Protein AF-A0A9D3APC2-F1 (afdb_monomer_lite)

pLDDT: mean 93.47, std 9.81, range [50.31, 98.5]

Radius of gyration: 11.21 Å; chains: 1; bounding box: 25×26×29 Å

Sequence (75 aa):
MMAKSVHRYISELLEAYHKYTQKTFTEMALDFDITLSNLYQYRNGRGNPTAETIDRIVNGVEANCPRAFEETSKW

Structure (mmCIF, N/CA/C/O backbone):
data_AF-A0A9D3APC2-F1
#
_entry.id   AF-A0A9D3APC2-F1
#
loop_
_atom_site.group_PDB
_atom_site.id
_atom_site.type_symbol
_atom_site.label_atom_id
_atom_site.label_alt_id
_atom_site.label_comp_id
_atom_site.label_asym_id
_atom_site.label_entity_id
_atom_site.label_seq_id
_atom_site.pdbx_PDB_ins_code
_atom_site.Cartn_x
_atom_site.Cartn_y
_atom_site.Cartn_z
_atom_site.occupancy
_atom_site.B_iso_or_equiv
_atom_site.auth_seq_id
_atom_site.auth_comp_id
_atom_site.auth_asym_id
_atom_site.auth_atom_id
_atom_site.pdbx_PDB_model_num
ATOM 1 N N . MET A 1 1 ? 0.530 20.305 -18.546 1.00 50.31 1 MET A N 1
ATOM 2 C CA . MET A 1 1 ? 0.059 18.961 -18.148 1.00 50.31 1 MET A CA 1
ATOM 3 C C . MET A 1 1 ? 1.253 18.243 -17.532 1.00 50.31 1 MET A C 1
ATOM 5 O O . MET A 1 1 ? 2.260 18.114 -18.214 1.00 50.31 1 MET A O 1
ATOM 9 N N . MET A 1 2 ? 1.225 17.908 -16.239 1.00 56.94 2 MET A N 1
ATOM 10 C CA . MET A 1 2 ? 2.349 17.206 -15.601 1.00 56.94 2 MET A CA 1
ATOM 11 C C . MET A 1 2 ? 2.398 15.758 -16.103 1.00 56.94 2 MET A C 1
ATOM 13 O O . MET A 1 2 ? 1.386 15.059 -16.031 1.00 56.94 2 MET A O 1
ATOM 17 N N . ALA A 1 3 ? 3.557 15.314 -16.591 1.00 67.44 3 ALA A N 1
ATOM 18 C CA . ALA A 1 3 ? 3.743 13.970 -17.133 1.00 67.44 3 ALA A CA 1
ATOM 19 C C . ALA A 1 3 ? 3.312 12.886 -16.128 1.00 67.44 3 ALA A C 1
ATOM 21 O O . ALA A 1 3 ? 3.595 12.989 -14.933 1.00 67.44 3 ALA A O 1
ATOM 22 N N . LYS A 1 4 ? 2.601 11.862 -16.613 1.00 79.94 4 LYS A N 1
ATOM 23 C CA . LYS A 1 4 ? 2.254 10.675 -15.822 1.00 79.94 4 LYS A CA 1
ATOM 24 C C . LYS A 1 4 ? 3.537 9.888 -15.524 1.00 79.94 4 LYS A C 1
ATOM 26 O O . LYS A 1 4 ? 4.347 9.691 -16.427 1.00 79.94 4 LYS A O 1
ATOM 31 N N . SER A 1 5 ? 3.741 9.459 -14.278 1.00 90.12 5 SER A N 1
ATOM 32 C CA . SER A 1 5 ? 4.893 8.634 -13.888 1.00 90.12 5 SER A CA 1
ATOM 33 C C . SER A 1 5 ? 4.504 7.601 -12.836 1.00 90.12 5 SER A C 1
ATOM 35 O O . SER A 1 5 ? 3.704 7.891 -11.946 1.00 90.12 5 SER A O 1
ATOM 37 N N . VAL A 1 6 ? 5.084 6.402 -12.916 1.00 91.88 6 VAL A N 1
ATOM 38 C CA . VAL A 1 6 ? 4.816 5.311 -11.962 1.00 91.88 6 VAL A CA 1
ATOM 39 C C . VAL A 1 6 ? 5.094 5.750 -10.521 1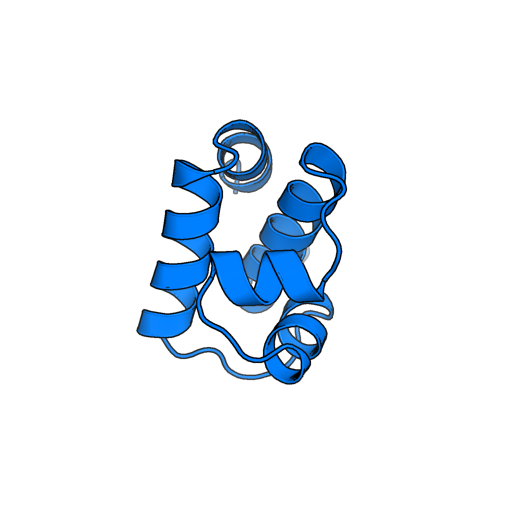.00 91.88 6 VAL A C 1
ATOM 41 O O . VAL A 1 6 ? 4.315 5.449 -9.626 1.00 91.88 6 VAL A O 1
ATOM 44 N N . HIS A 1 7 ? 6.139 6.549 -10.289 1.00 93.62 7 HIS A N 1
ATOM 45 C CA . HIS A 1 7 ? 6.415 7.110 -8.964 1.00 93.62 7 HIS A CA 1
ATOM 46 C C . HIS A 1 7 ? 5.254 7.952 -8.425 1.00 93.62 7 HIS A C 1
ATOM 48 O O . HIS A 1 7 ? 4.908 7.834 -7.251 1.00 93.62 7 HIS A O 1
ATOM 54 N N . ARG A 1 8 ? 4.626 8.771 -9.279 1.00 92.75 8 ARG A N 1
ATOM 55 C CA . ARG A 1 8 ? 3.447 9.547 -8.888 1.00 92.75 8 ARG A CA 1
ATOM 56 C C . ARG A 1 8 ? 2.249 8.636 -8.625 1.00 92.75 8 ARG A C 1
ATOM 58 O O . ARG A 1 8 ? 1.598 8.824 -7.607 1.00 92.75 8 ARG A O 1
ATOM 65 N N . TYR A 1 9 ? 2.019 7.632 -9.480 1.00 94.06 9 TYR A N 1
ATOM 66 C CA . TYR A 1 9 ? 0.937 6.654 -9.294 1.00 94.06 9 TYR A CA 1
ATOM 67 C C . TYR A 1 9 ? 0.986 6.028 -7.906 1.00 94.06 9 TYR A C 1
ATOM 69 O O . TYR A 1 9 ? 0.022 6.087 -7.154 1.00 94.06 9 TYR A O 1
ATOM 77 N N . ILE A 1 10 ? 2.142 5.458 -7.565 1.00 96.31 10 ILE A N 1
ATOM 78 C CA . ILE A 1 10 ? 2.329 4.739 -6.311 1.00 96.31 10 ILE A CA 1
ATOM 79 C C . ILE A 1 10 ? 2.197 5.692 -5.126 1.00 96.31 10 ILE A C 1
ATOM 81 O O . ILE A 1 10 ? 1.565 5.344 -4.134 1.00 96.31 10 ILE A O 1
ATOM 85 N N . SER A 1 11 ? 2.734 6.908 -5.233 1.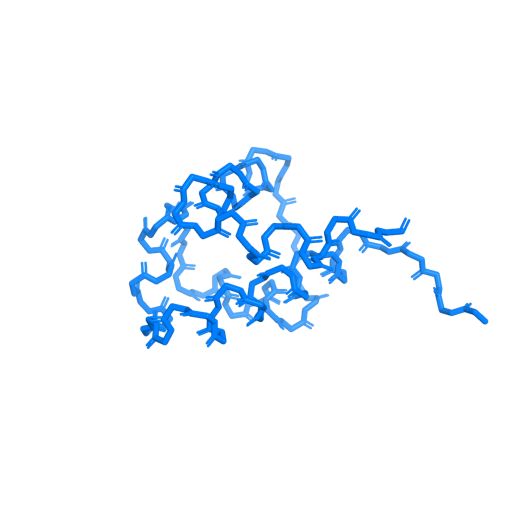00 96.12 11 SER A N 1
ATOM 86 C CA . SER A 1 11 ? 2.584 7.928 -4.194 1.00 96.12 11 SER A CA 1
ATOM 87 C C . SER A 1 11 ? 1.112 8.260 -3.920 1.00 96.12 11 SER A C 1
ATOM 89 O O . SER A 1 11 ? 0.688 8.230 -2.766 1.00 96.12 11 SER A O 1
ATOM 91 N N . GLU A 1 12 ? 0.331 8.533 -4.969 1.00 95.81 12 GLU A N 1
ATOM 92 C CA . GLU A 1 12 ? -1.099 8.868 -4.876 1.00 95.81 12 GLU A CA 1
ATOM 93 C C . GLU A 1 12 ? -1.928 7.672 -4.380 1.00 95.81 12 GLU A C 1
ATOM 95 O O . GLU A 1 12 ? -2.807 7.828 -3.534 1.00 95.81 12 GLU A O 1
ATOM 100 N N . LEU A 1 13 ? -1.616 6.463 -4.852 1.00 96.81 13 LEU A N 1
ATOM 101 C CA . LEU A 1 13 ? -2.267 5.221 -4.437 1.00 96.81 13 LEU A CA 1
ATOM 102 C C . LEU A 1 13 ? -2.067 4.955 -2.936 1.00 96.81 13 LEU A C 1
ATOM 104 O O . LEU A 1 13 ? -3.024 4.657 -2.219 1.00 96.81 13 LEU A O 1
ATOM 108 N N . LEU A 1 14 ? -0.838 5.117 -2.437 1.00 97.50 14 LEU A N 1
ATOM 109 C CA . LEU A 1 14 ? -0.515 4.962 -1.017 1.00 97.50 14 LEU A CA 1
ATOM 110 C C . LEU A 1 14 ? -1.154 6.062 -0.154 1.00 97.50 14 LEU A C 1
ATOM 112 O O . LEU A 1 14 ? -1.559 5.794 0.978 1.00 97.50 14 LEU A O 1
ATOM 116 N N . GLU A 1 15 ? -1.259 7.290 -0.667 1.00 97.12 15 GLU A N 1
ATOM 117 C CA . GLU A 1 15 ? -1.964 8.385 0.006 1.00 97.12 15 GLU A CA 1
ATOM 118 C C . GLU A 1 15 ? -3.467 8.100 0.122 1.00 97.12 15 GLU A C 1
ATOM 120 O O . GLU A 1 15 ? -4.028 8.206 1.216 1.00 97.12 15 GLU A O 1
ATOM 125 N N . ALA A 1 16 ? -4.107 7.665 -0.966 1.00 97.31 16 ALA A N 1
ATOM 126 C CA . ALA A 1 16 ? -5.515 7.281 -0.967 1.00 97.31 16 ALA A CA 1
ATOM 127 C C . ALA A 1 16 ? -5.777 6.111 -0.007 1.00 97.31 16 ALA A C 1
ATOM 129 O O . ALA A 1 16 ? -6.721 6.162 0.786 1.00 97.31 16 ALA A O 1
ATOM 130 N N . TYR A 1 17 ? -4.915 5.090 -0.015 1.00 98.19 17 TYR A N 1
ATOM 131 C CA . TYR A 1 17 ? -5.021 3.963 0.911 1.00 98.19 17 TYR A CA 1
ATOM 132 C C . TYR A 1 17 ? -4.956 4.420 2.370 1.00 98.19 17 TYR A C 1
ATOM 134 O O . TYR A 1 17 ? -5.812 4.049 3.174 1.00 98.19 17 TYR A O 1
ATOM 142 N N . HIS A 1 18 ? -3.987 5.272 2.717 1.00 98.12 18 HIS A N 1
ATOM 143 C CA . HIS A 1 18 ? -3.862 5.812 4.071 1.00 98.12 18 HIS A CA 1
ATOM 144 C C . HIS A 1 18 ? -5.090 6.638 4.471 1.00 98.12 18 HIS A C 1
ATOM 146 O O . HIS A 1 18 ? -5.644 6.446 5.551 1.00 98.12 18 HIS A O 1
ATOM 152 N N . LYS A 1 19 ? -5.567 7.515 3.581 1.00 97.69 19 LYS A N 1
ATOM 153 C CA . LYS A 1 19 ? -6.759 8.342 3.801 1.00 97.69 19 LYS A CA 1
ATOM 154 C C . LYS A 1 19 ? -7.992 7.497 4.122 1.00 97.69 19 LYS A C 1
ATOM 156 O O . LYS A 1 19 ? -8.733 7.848 5.037 1.00 97.69 19 LYS A O 1
ATOM 161 N N . TYR A 1 20 ? -8.218 6.401 3.400 1.00 98.00 20 TYR A N 1
ATOM 162 C CA . TYR A 1 20 ? -9.410 5.571 3.591 1.00 98.00 20 TYR A CA 1
ATOM 163 C C . TYR A 1 20 ? -9.305 4.575 4.742 1.00 98.00 20 TYR A C 1
ATOM 165 O O . TYR A 1 20 ? -10.314 4.292 5.382 1.00 98.00 20 TYR A O 1
ATOM 173 N N . THR A 1 21 ? -8.113 4.048 5.013 1.00 97.69 21 THR A N 1
ATOM 174 C CA . THR A 1 21 ? -7.925 3.028 6.054 1.00 97.69 21 THR A CA 1
ATOM 175 C C . THR A 1 21 ? -7.554 3.613 7.412 1.00 97.69 21 THR A C 1
ATOM 177 O O . THR A 1 21 ? -7.774 2.955 8.422 1.00 97.69 21 THR A O 1
ATOM 180 N N . GLN A 1 22 ? -6.979 4.823 7.447 1.00 97.94 22 GLN A N 1
ATOM 181 C CA . GLN A 1 22 ? -6.396 5.457 8.639 1.00 97.94 22 GLN A CA 1
ATOM 182 C C . GLN A 1 22 ? -5.339 4.588 9.351 1.00 97.94 22 GLN A C 1
ATOM 184 O O . GLN A 1 22 ? -4.963 4.869 10.488 1.00 97.94 22 GLN A O 1
ATOM 189 N N . LYS A 1 23 ? -4.829 3.550 8.675 1.00 98.00 23 LYS A N 1
ATOM 190 C CA . LYS A 1 23 ? -3.776 2.673 9.186 1.00 98.00 23 LYS A CA 1
ATOM 191 C C . LYS A 1 23 ? -2.482 3.448 9.385 1.00 98.00 23 LYS A C 1
ATOM 193 O O . LYS A 1 23 ? -2.137 4.345 8.608 1.00 98.00 23 LYS A O 1
ATOM 198 N N . THR A 1 24 ? -1.727 3.060 10.402 1.00 98.31 24 THR A N 1
ATOM 199 C CA . THR A 1 24 ? -0.357 3.527 10.599 1.00 98.31 24 THR A CA 1
ATOM 200 C C . THR A 1 24 ? 0.527 3.105 9.425 1.00 98.31 24 THR A C 1
ATOM 202 O O . THR A 1 24 ? 0.268 2.116 8.738 1.00 98.31 24 THR A O 1
ATOM 205 N N . PHE A 1 25 ? 1.629 3.823 9.203 1.00 98.12 25 PHE A N 1
ATOM 206 C CA . PHE A 1 25 ? 2.571 3.445 8.144 1.00 98.12 25 PHE A CA 1
ATOM 207 C C . PHE A 1 25 ? 3.229 2.083 8.397 1.00 98.12 25 PHE A C 1
ATOM 209 O O . PHE A 1 25 ? 3.600 1.407 7.445 1.00 98.12 25 PHE A O 1
ATOM 216 N N . THR A 1 26 ? 3.328 1.645 9.654 1.00 98.50 26 THR A N 1
ATOM 217 C CA . THR A 1 26 ? 3.787 0.290 9.981 1.00 98.50 26 THR A CA 1
ATOM 218 C C . THR A 1 26 ? 2.792 -0.764 9.501 1.00 98.50 26 THR A C 1
ATOM 220 O O . THR A 1 26 ? 3.200 -1.719 8.852 1.00 98.50 26 THR A O 1
ATOM 223 N N . GLU A 1 27 ? 1.494 -0.582 9.758 1.00 98.50 27 GLU A N 1
ATOM 224 C CA . GLU A 1 27 ? 0.451 -1.502 9.278 1.00 98.50 27 GLU A CA 1
ATOM 225 C C . GLU A 1 27 ? 0.392 -1.534 7.749 1.00 98.50 27 GLU A C 1
ATOM 227 O O . GLU A 1 27 ? 0.369 -2.609 7.164 1.00 98.50 27 GLU A O 1
ATOM 232 N N . MET A 1 28 ? 0.477 -0.374 7.091 1.00 98.38 28 MET A N 1
ATOM 233 C CA . MET A 1 28 ? 0.531 -0.309 5.625 1.00 98.38 28 MET A CA 1
ATOM 234 C C . MET A 1 28 ? 1.751 -1.038 5.052 1.00 98.38 28 MET A C 1
ATOM 236 O O . MET A 1 28 ? 1.651 -1.721 4.041 1.00 98.38 28 MET A O 1
ATOM 240 N N . ALA A 1 29 ? 2.921 -0.888 5.678 1.00 98.38 29 ALA A N 1
ATOM 241 C CA . ALA A 1 29 ? 4.130 -1.578 5.239 1.00 98.38 29 ALA A CA 1
ATOM 242 C C . ALA A 1 29 ? 3.954 -3.106 5.308 1.00 98.38 29 ALA A C 1
ATOM 244 O O . ALA A 1 29 ? 4.385 -3.808 4.395 1.00 98.38 29 ALA A O 1
ATOM 245 N N . LEU A 1 30 ? 3.261 -3.601 6.341 1.00 98.19 30 LEU A N 1
ATOM 246 C CA . LEU A 1 30 ? 2.906 -5.014 6.480 1.00 98.19 30 LEU A CA 1
ATOM 247 C C . LEU A 1 30 ? 1.883 -5.465 5.430 1.00 98.19 30 LEU A C 1
ATOM 249 O O . LEU A 1 30 ? 2.068 -6.527 4.845 1.00 98.19 30 LEU A O 1
ATOM 253 N N . ASP A 1 31 ? 0.854 -4.661 5.146 1.00 98.00 31 ASP A N 1
ATOM 254 C CA . ASP A 1 31 ? -0.170 -4.990 4.140 1.00 98.00 31 ASP A CA 1
ATOM 255 C C . ASP A 1 31 ? 0.425 -5.227 2.739 1.00 98.00 31 ASP A C 1
ATOM 257 O O . ASP A 1 31 ? -0.123 -6.003 1.957 1.00 98.00 31 ASP A O 1
ATOM 261 N N . PHE A 1 32 ? 1.536 -4.556 2.416 1.00 97.56 32 PHE A N 1
ATOM 262 C CA . PHE A 1 32 ? 2.209 -4.649 1.114 1.00 97.56 32 PHE A CA 1
ATOM 263 C C . PHE A 1 32 ? 3.501 -5.471 1.149 1.00 97.56 32 PHE A C 1
ATOM 265 O O . PHE A 1 32 ? 4.192 -5.557 0.133 1.00 97.56 32 PHE A O 1
ATOM 272 N N . ASP A 1 33 ? 3.851 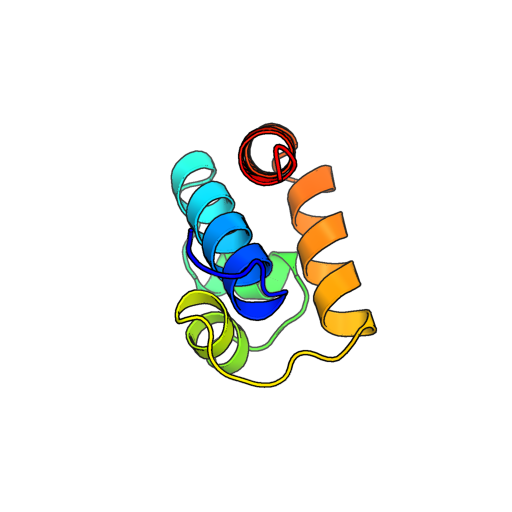-6.040 2.306 1.00 97.69 33 ASP A N 1
ATOM 273 C CA . ASP A 1 33 ? 5.102 -6.774 2.522 1.00 97.69 33 ASP A CA 1
ATOM 274 C C . ASP A 1 33 ? 6.356 -5.961 2.109 1.00 97.69 33 ASP A C 1
ATOM 276 O O . ASP A 1 33 ? 7.311 -6.447 1.500 1.00 97.69 33 ASP A O 1
ATOM 280 N N . ILE A 1 34 ? 6.369 -4.663 2.416 1.00 97.44 34 ILE A N 1
ATOM 281 C CA . ILE A 1 34 ? 7.510 -3.775 2.158 1.00 97.44 34 ILE A CA 1
ATOM 282 C C . ILE A 1 34 ? 8.106 -3.267 3.463 1.00 97.44 34 ILE A C 1
ATOM 284 O O . ILE A 1 34 ? 7.458 -3.212 4.504 1.00 97.44 34 ILE A O 1
ATOM 288 N N . THR A 1 35 ? 9.364 -2.833 3.421 1.00 98.19 35 THR A N 1
ATOM 289 C CA . THR A 1 35 ? 9.953 -2.167 4.583 1.00 98.19 35 THR A CA 1
ATOM 290 C C . THR A 1 35 ? 9.301 -0.801 4.805 1.00 98.19 35 THR A C 1
ATOM 292 O O . THR A 1 35 ? 8.947 -0.091 3.859 1.00 98.19 35 THR A O 1
ATOM 295 N N . LEU A 1 36 ? 9.220 -0.378 6.069 1.00 98.25 36 LEU A N 1
ATOM 296 C CA . LEU A 1 36 ? 8.724 0.955 6.418 1.00 98.25 36 LEU A CA 1
ATOM 297 C C . LEU A 1 36 ? 9.550 2.070 5.748 1.00 98.25 36 LEU A C 1
ATOM 299 O O . LEU A 1 36 ? 8.995 3.074 5.306 1.00 98.25 36 LEU A O 1
ATOM 303 N N . SER A 1 37 ? 10.870 1.889 5.616 1.00 97.88 37 SER A N 1
ATOM 304 C CA . SER A 1 37 ? 11.731 2.855 4.921 1.00 97.88 37 SER A CA 1
ATOM 305 C C . SER A 1 37 ? 11.370 2.994 3.439 1.00 97.88 37 SER A C 1
ATOM 307 O O . SER A 1 37 ? 11.297 4.117 2.939 1.00 97.88 37 SER A O 1
ATOM 309 N N . ASN A 1 38 ? 11.089 1.883 2.751 1.00 98.19 38 ASN A N 1
ATOM 310 C CA . ASN A 1 38 ? 10.658 1.894 1.356 1.00 98.19 38 ASN A CA 1
ATOM 311 C C . ASN A 1 38 ? 9.288 2.555 1.207 1.00 98.19 38 ASN A C 1
ATOM 313 O O . ASN A 1 38 ? 9.128 3.406 0.333 1.00 98.19 38 ASN A O 1
ATOM 317 N N . LEU A 1 39 ? 8.341 2.259 2.104 1.00 98.25 39 LEU A N 1
ATOM 318 C CA . LEU A 1 39 ? 7.039 2.927 2.117 1.00 98.25 39 LEU A CA 1
ATOM 319 C C . LEU A 1 39 ? 7.192 4.457 2.188 1.00 98.25 39 LEU A C 1
ATOM 321 O O . LEU A 1 39 ? 6.561 5.172 1.410 1.00 98.25 39 LEU A O 1
ATOM 325 N N . TYR A 1 40 ? 8.058 4.976 3.066 1.00 98.12 40 TYR A N 1
ATOM 326 C CA . TYR A 1 40 ? 8.320 6.418 3.139 1.00 98.12 40 TYR A CA 1
ATOM 327 C C . TYR A 1 40 ? 8.929 6.989 1.855 1.00 98.12 40 TYR A C 1
ATOM 329 O O . TYR A 1 40 ? 8.588 8.109 1.479 1.00 98.12 40 TYR A O 1
ATOM 337 N N . GLN A 1 41 ? 9.817 6.265 1.171 1.00 98.12 41 GLN A N 1
ATOM 338 C CA . GLN A 1 41 ? 10.361 6.728 -0.111 1.00 98.12 41 GLN A CA 1
ATOM 339 C C . GLN A 1 41 ? 9.261 6.805 -1.175 1.00 98.12 41 GLN A C 1
ATOM 341 O O . GLN A 1 41 ? 9.082 7.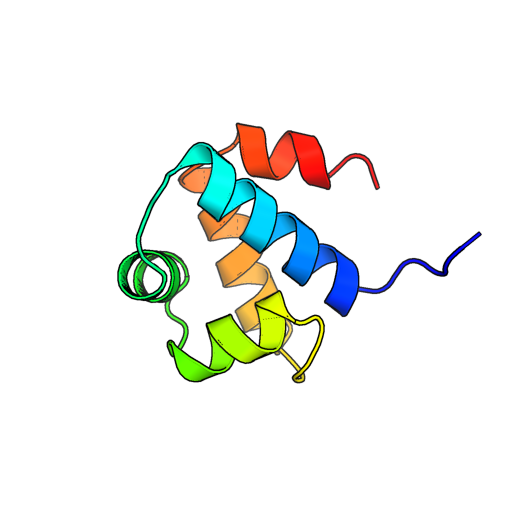853 -1.797 1.00 98.12 41 GLN A O 1
ATOM 346 N N . TYR A 1 42 ? 8.479 5.736 -1.330 1.00 97.62 42 TYR A N 1
ATOM 347 C CA . TYR A 1 42 ? 7.456 5.635 -2.373 1.00 97.62 42 TYR A CA 1
ATOM 348 C C . TYR A 1 42 ? 6.323 6.648 -2.181 1.00 97.62 42 TYR A C 1
ATOM 35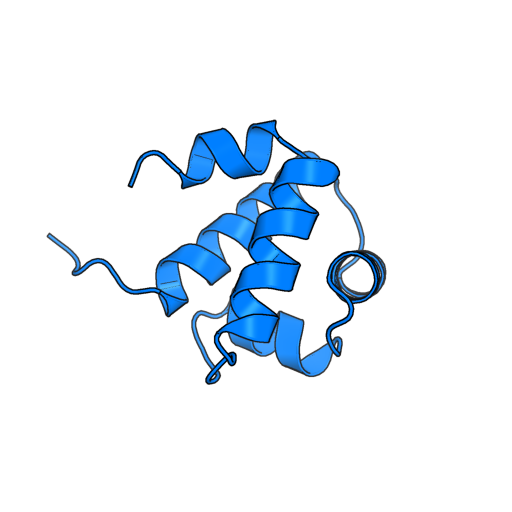0 O O . TYR A 1 42 ? 5.896 7.275 -3.147 1.00 97.62 42 TYR A O 1
ATOM 358 N N . ARG A 1 43 ? 5.913 6.905 -0.932 1.00 96.38 43 ARG A N 1
ATOM 359 C CA . ARG A 1 43 ? 4.938 7.957 -0.584 1.00 96.38 43 ARG A CA 1
ATOM 360 C C . ARG A 1 43 ? 5.390 9.381 -0.902 1.00 96.38 43 ARG A C 1
ATOM 362 O O . ARG A 1 43 ? 4.568 10.283 -0.916 1.00 96.38 43 ARG A O 1
ATOM 369 N N . ASN A 1 44 ? 6.688 9.596 -1.095 1.00 95.19 44 ASN A N 1
ATOM 370 C CA . ASN A 1 44 ? 7.245 10.889 -1.482 1.00 95.19 44 ASN A CA 1
ATOM 371 C C . ASN A 1 44 ? 7.603 10.933 -2.979 1.00 95.19 44 ASN A C 1
ATOM 373 O O . ASN A 1 44 ? 8.342 11.823 -3.404 1.00 95.19 44 ASN A O 1
ATOM 377 N N . GLY A 1 45 ? 7.150 9.950 -3.769 1.00 93.94 45 GLY A N 1
ATOM 378 C CA . GLY A 1 45 ? 7.493 9.814 -5.186 1.00 93.94 45 GLY A CA 1
ATOM 379 C C . GLY A 1 45 ? 8.981 9.538 -5.438 1.00 93.94 45 GLY A C 1
ATOM 380 O O . GLY A 1 45 ? 9.491 9.863 -6.509 1.00 93.94 45 GLY A O 1
ATOM 381 N N . ARG A 1 46 ? 9.695 8.990 -4.446 1.00 94.38 46 ARG A N 1
ATOM 382 C CA . ARG A 1 46 ? 11.129 8.665 -4.500 1.00 94.38 46 ARG A CA 1
ATOM 383 C C . ARG A 1 46 ? 11.351 7.154 -4.494 1.00 94.38 46 ARG A C 1
ATOM 385 O O . ARG A 1 46 ? 10.422 6.372 -4.322 1.00 94.38 46 ARG A O 1
ATOM 392 N N . GLY A 1 47 ? 12.614 6.754 -4.613 1.00 93.19 47 GLY A N 1
ATOM 393 C CA . GLY A 1 47 ? 13.023 5.353 -4.644 1.00 93.19 47 GLY A CA 1
ATOM 394 C C . GLY A 1 47 ? 12.926 4.756 -6.045 1.00 93.19 47 GLY A C 1
ATOM 395 O O . GLY A 1 47 ? 12.703 5.468 -7.015 1.00 93.19 47 GLY A O 1
ATOM 396 N N . ASN A 1 48 ? 13.147 3.447 -6.132 1.00 94.31 48 ASN A N 1
ATOM 397 C CA . ASN A 1 48 ? 13.045 2.684 -7.372 1.00 94.31 48 ASN A CA 1
ATOM 398 C C . ASN A 1 48 ? 12.395 1.327 -7.054 1.00 94.31 48 ASN A C 1
ATOM 400 O O . ASN A 1 48 ? 13.117 0.351 -6.831 1.00 94.31 48 ASN A O 1
ATOM 404 N N . PRO A 1 49 ? 11.060 1.273 -6.880 1.00 94.50 49 PRO A N 1
ATOM 405 C CA . PRO A 1 49 ? 10.382 0.014 -6.608 1.00 94.50 49 PRO A CA 1
ATOM 406 C C . PRO A 1 49 ? 10.560 -0.940 -7.793 1.00 94.50 49 PRO A C 1
ATOM 408 O O . PRO A 1 49 ? 10.465 -0.539 -8.953 1.00 94.50 49 PRO A O 1
ATOM 411 N N . THR A 1 50 ? 10.815 -2.213 -7.500 1.00 96.94 50 THR A N 1
ATOM 412 C CA . THR A 1 50 ? 10.795 -3.260 -8.528 1.00 96.94 50 THR A CA 1
ATOM 413 C C . THR A 1 50 ? 9.371 -3.456 -9.048 1.00 96.94 50 THR A C 1
ATOM 415 O O . THR A 1 50 ? 8.410 -3.105 -8.361 1.00 96.94 50 THR A O 1
ATOM 418 N N . ALA A 1 51 ? 9.223 -4.068 -10.227 1.00 97.25 51 ALA A N 1
ATOM 419 C CA . ALA A 1 51 ? 7.909 -4.459 -10.747 1.00 97.25 51 ALA A CA 1
ATOM 420 C C . ALA A 1 51 ? 7.124 -5.306 -9.726 1.00 97.25 51 ALA A C 1
ATOM 422 O O . ALA A 1 51 ? 5.996 -4.977 -9.394 1.00 97.25 51 ALA A O 1
ATOM 423 N N . GLU A 1 52 ? 7.775 -6.291 -9.104 1.00 98.00 52 GLU A N 1
ATOM 424 C CA . GLU A 1 52 ? 7.169 -7.118 -8.050 1.00 98.00 52 GLU A CA 1
ATOM 425 C C . GLU A 1 52 ? 6.727 -6.306 -6.818 1.00 98.00 52 GLU A C 1
ATOM 427 O O . GLU A 1 52 ? 5.705 -6.587 -6.196 1.00 98.00 52 GLU A O 1
ATOM 432 N N . THR A 1 53 ? 7.472 -5.262 -6.450 1.00 97.88 53 THR A N 1
ATOM 433 C CA . THR A 1 53 ? 7.070 -4.369 -5.352 1.00 97.88 53 THR A CA 1
ATOM 434 C C . THR A 1 53 ? 5.862 -3.521 -5.735 1.00 97.88 53 THR A C 1
ATOM 436 O O . THR A 1 53 ? 4.984 -3.309 -4.903 1.00 97.88 53 THR A O 1
ATOM 439 N N . ILE A 1 54 ? 5.796 -3.057 -6.984 1.00 97.44 54 ILE A N 1
ATOM 440 C CA . ILE A 1 54 ? 4.625 -2.357 -7.520 1.00 97.44 54 ILE A CA 1
ATOM 441 C C . ILE A 1 54 ? 3.403 -3.276 -7.474 1.00 97.44 54 ILE A C 1
ATOM 443 O O . ILE A 1 54 ? 2.377 -2.863 -6.940 1.00 97.44 54 ILE A O 1
ATOM 447 N N . ASP A 1 55 ? 3.528 -4.520 -7.940 1.00 97.94 55 ASP A N 1
ATOM 448 C CA . ASP A 1 55 ? 2.431 -5.492 -7.947 1.00 97.94 55 ASP A CA 1
ATOM 449 C C . ASP A 1 55 ? 1.912 -5.763 -6.531 1.00 97.94 55 ASP A C 1
ATOM 451 O O . ASP A 1 55 ? 0.704 -5.747 -6.304 1.00 97.94 55 ASP A O 1
ATOM 455 N N . ARG A 1 56 ? 2.803 -5.937 -5.545 1.00 98.19 56 ARG A N 1
ATOM 456 C CA . ARG A 1 56 ? 2.398 -6.110 -4.138 1.00 98.19 56 ARG A CA 1
ATOM 457 C C . ARG A 1 56 ? 1.618 -4.912 -3.598 1.00 98.19 56 ARG A C 1
ATOM 459 O O . ARG A 1 56 ? 0.606 -5.105 -2.928 1.00 98.19 56 ARG A O 1
ATOM 466 N N . ILE A 1 57 ? 2.046 -3.687 -3.911 1.00 97.94 57 ILE A N 1
ATOM 467 C CA . ILE A 1 57 ? 1.330 -2.472 -3.497 1.00 97.94 57 ILE A CA 1
ATOM 468 C C . ILE A 1 57 ? -0.037 -2.402 -4.184 1.00 97.94 57 ILE A C 1
ATOM 470 O O . ILE A 1 57 ? -1.046 -2.214 -3.513 1.00 97.94 57 ILE A O 1
ATOM 474 N N . VAL A 1 58 ? -0.086 -2.570 -5.506 1.00 97.31 58 VAL A N 1
ATOM 475 C CA . VAL A 1 58 ? -1.322 -2.463 -6.292 1.00 97.31 58 VAL A CA 1
ATOM 476 C C . VAL A 1 58 ? -2.343 -3.510 -5.857 1.00 97.31 58 VAL A C 1
ATOM 478 O O . VAL A 1 58 ? -3.450 -3.149 -5.457 1.00 97.31 58 VAL A O 1
ATOM 481 N N . ASN A 1 59 ? -1.946 -4.782 -5.836 1.00 97.25 59 ASN A N 1
ATOM 482 C CA . ASN A 1 59 ? -2.818 -5.887 -5.444 1.00 97.25 59 ASN A CA 1
ATOM 483 C C . ASN A 1 59 ? -3.238 -5.769 -3.973 1.00 97.25 59 ASN A C 1
ATOM 485 O O . ASN A 1 59 ? -4.387 -6.032 -3.627 1.00 97.25 59 ASN A O 1
ATOM 489 N N . GLY A 1 60 ? -2.326 -5.337 -3.095 1.00 97.56 60 GLY A N 1
ATOM 490 C CA . GLY A 1 60 ? -2.634 -5.113 -1.686 1.00 97.56 60 GLY A CA 1
ATOM 491 C C . GLY A 1 60 ? -3.647 -3.987 -1.477 1.00 97.56 60 GLY A C 1
ATOM 492 O O . GLY A 1 60 ? -4.514 -4.098 -0.609 1.00 97.56 60 GLY A O 1
ATOM 493 N N . VAL A 1 61 ? -3.585 -2.913 -2.271 1.00 97.56 61 VAL A N 1
ATOM 494 C CA . VAL A 1 61 ? -4.577 -1.832 -2.215 1.00 97.56 61 VAL A CA 1
ATOM 495 C C . VAL A 1 61 ? -5.915 -2.288 -2.786 1.00 97.56 61 VAL A C 1
ATOM 497 O O . VAL A 1 61 ? -6.933 -2.060 -2.138 1.00 97.56 61 VAL A O 1
ATOM 500 N N . GLU A 1 62 ? -5.932 -2.970 -3.932 1.00 96.75 62 GLU A N 1
ATOM 501 C CA . GLU A 1 62 ? -7.161 -3.510 -4.524 1.00 96.75 62 GLU A CA 1
ATOM 502 C C . GLU A 1 62 ? -7.872 -4.479 -3.565 1.00 96.75 62 GLU A C 1
ATOM 504 O O . GLU A 1 62 ? -9.072 -4.346 -3.341 1.00 96.75 62 GLU A O 1
ATOM 509 N N . ALA A 1 63 ? -7.134 -5.387 -2.920 1.00 96.62 63 ALA A N 1
ATOM 510 C CA . ALA A 1 63 ? -7.706 -6.371 -2.002 1.00 96.62 63 ALA A CA 1
ATOM 511 C C . ALA A 1 63 ? -8.227 -5.753 -0.693 1.00 96.62 63 ALA A C 1
ATOM 513 O O . ALA A 1 63 ? -9.294 -6.129 -0.207 1.00 96.62 63 ALA A O 1
ATOM 514 N N . ASN A 1 64 ? -7.482 -4.813 -0.101 1.00 96.19 64 ASN A N 1
ATOM 515 C CA . ASN A 1 64 ? -7.796 -4.286 1.231 1.00 96.19 64 ASN A CA 1
ATOM 516 C C . ASN A 1 64 ? -8.626 -2.991 1.207 1.00 96.19 64 ASN A C 1
ATOM 518 O O . ASN A 1 64 ? -9.285 -2.659 2.192 1.00 96.19 64 ASN A O 1
ATOM 522 N N . CYS A 1 65 ? -8.567 -2.217 0.122 1.00 96.75 65 CYS A N 1
ATOM 523 C CA . CYS A 1 65 ? -9.302 -0.965 -0.037 1.00 96.75 65 CYS A CA 1
ATOM 524 C C . CYS A 1 65 ? -9.613 -0.675 -1.524 1.00 96.75 65 CYS A C 1
ATOM 526 O O . CYS A 1 65 ? -9.049 0.264 -2.098 1.00 96.75 65 CYS A O 1
ATOM 528 N N . PRO A 1 66 ? -10.563 -1.407 -2.145 1.00 95.44 66 PRO A N 1
ATOM 529 C CA . PRO A 1 66 ? -10.919 -1.234 -3.561 1.00 95.44 66 PRO A CA 1
ATOM 530 C C . PRO A 1 66 ? -11.239 0.218 -3.947 1.00 95.44 66 PRO A C 1
ATOM 532 O O . PRO A 1 66 ? -10.877 0.690 -5.019 1.00 95.44 66 PRO A O 1
ATOM 535 N N . ARG A 1 67 ? -11.845 0.985 -3.031 1.00 94.94 67 ARG A N 1
ATOM 536 C CA . ARG A 1 67 ? -12.154 2.406 -3.241 1.00 94.94 67 ARG A CA 1
ATOM 537 C C . ARG A 1 67 ? -10.906 3.272 -3.459 1.00 94.94 67 ARG A C 1
ATOM 539 O O . ARG A 1 67 ? -10.949 4.204 -4.260 1.00 94.94 67 ARG A O 1
ATOM 546 N N . ALA A 1 68 ? -9.809 2.994 -2.751 1.00 94.38 68 ALA A N 1
ATOM 547 C CA . ALA A 1 68 ? -8.543 3.702 -2.948 1.00 94.38 68 ALA A CA 1
ATOM 548 C C . ALA A 1 68 ? -7.949 3.391 -4.329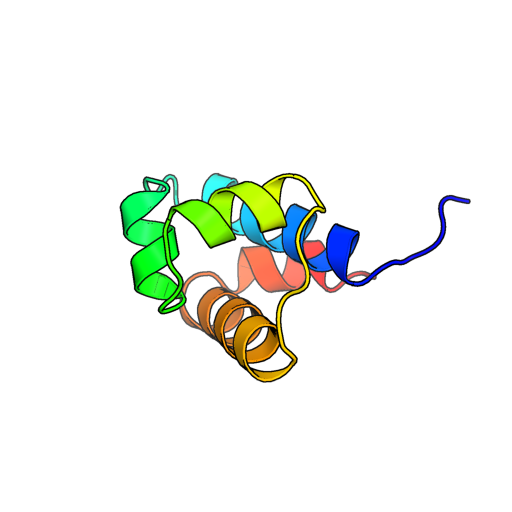 1.00 94.38 68 ALA A C 1
ATOM 550 O O . ALA A 1 68 ? -7.435 4.290 -5.000 1.00 94.38 68 ALA A O 1
ATOM 551 N N . PHE A 1 69 ? -8.076 2.135 -4.767 1.00 93.69 69 PHE A N 1
ATOM 552 C CA . PHE A 1 69 ? -7.686 1.714 -6.106 1.00 93.69 69 PHE A CA 1
ATOM 553 C C . PHE A 1 69 ? -8.519 2.439 -7.170 1.00 93.69 69 PHE A C 1
ATOM 555 O O . PHE A 1 69 ? -7.956 3.095 -8.038 1.00 93.69 69 PHE A O 1
ATOM 562 N N . GLU A 1 70 ? -9.848 2.440 -7.077 1.00 91.75 70 GLU A N 1
ATOM 563 C CA . GLU A 1 70 ? -10.726 3.113 -8.048 1.00 91.75 70 GLU A CA 1
ATOM 564 C C . GLU A 1 70 ? -10.496 4.632 -8.148 1.00 91.75 70 GLU A C 1
ATOM 566 O O . GLU A 1 70 ? -10.583 5.198 -9.238 1.00 91.75 70 GLU A O 1
ATOM 571 N N . GLU A 1 71 ? -10.205 5.313 -7.031 1.00 88.69 71 GLU A N 1
ATOM 572 C CA . GLU A 1 71 ? -9.919 6.759 -7.015 1.00 88.69 71 GLU A CA 1
ATOM 573 C C . GLU A 1 71 ? -8.661 7.094 -7.819 1.00 88.69 71 GLU A C 1
ATOM 575 O O . GLU A 1 71 ? -8.638 8.068 -8.573 1.00 88.69 71 GLU A O 1
ATOM 580 N N . THR A 1 72 ? -7.637 6.258 -7.685 1.00 86.19 72 THR A N 1
ATOM 581 C CA . THR A 1 72 ? -6.314 6.469 -8.278 1.00 86.19 72 THR A CA 1
ATOM 582 C C . THR A 1 72 ? -6.147 5.782 -9.628 1.00 86.19 72 THR A C 1
ATOM 584 O O . THR A 1 72 ? -5.251 6.149 -10.371 1.00 86.19 72 THR A O 1
ATOM 587 N N . SER A 1 73 ? -7.022 4.848 -10.004 1.00 75.06 73 SER A N 1
ATOM 588 C CA . SER A 1 73 ? -7.009 4.159 -11.306 1.00 75.06 73 SER A CA 1
ATOM 589 C C . SER A 1 73 ? -7.595 4.991 -12.446 1.00 75.06 73 SER A C 1
ATOM 591 O O . SER A 1 73 ? -7.514 4.592 -13.605 1.00 75.06 73 SER A O 1
ATOM 593 N N . LYS A 1 74 ? -8.163 6.169 -12.153 1.00 68.19 74 LYS A N 1
ATOM 594 C CA . LYS A 1 74 ? -8.724 7.115 -13.143 1.00 68.19 74 LYS A CA 1
ATOM 595 C C . LYS A 1 74 ? -7.656 7.866 -13.948 1.00 68.19 74 LYS A C 1
ATOM 597 O O . LYS A 1 74 ? -7.857 9.014 -14.335 1.00 68.19 74 LYS A O 1
ATOM 602 N N . TRP A 1 75 ? -6.522 7.214 -14.160 1.00 58.88 75 TRP A N 1
ATOM 603 C CA . TRP A 1 75 ? -5.314 7.762 -14.745 1.00 58.88 75 TRP A CA 1
ATOM 604 C C . TRP A 1 75 ? -5.508 8.457 -16.082 1.00 58.88 75 TRP A C 1
ATOM 606 O O . TRP A 1 75 ? -5.804 7.802 -17.101 1.00 58.88 75 TRP A O 1
#

Secondary structure (DSSP, 8-state):
-PPP-HHHHHHHHHHHHHHHH---HHHHHHHTT--HHHHHHHTTT-S---HHHHHHHHHHHHHH-HHHHHHHS--

Foldseek 3Di:
DDDDDPLVLQLQLLVLLCVVPVDDLVVLCVLLVHDSVVSVQSVVSHDDDDPSSSCSSLVSCCVPPVPSNVVSVPD